Protein AF-A0A7S1DCR8-F1 (afdb_monomer_lite)

Foldseek 3Di:
DPDPDDDDDDDDDAPAPVSVQVVAPDDPCGAPAEEEEDLPWPEELPPPPDADDAGDHHDYDFQAQVTVQVRQCPDPPRPDHSVVVVVVGPGYYHLDPPDPDPTDGRVRCVVSNCVSCVVRVVVSVVVVVVVVVVVVPPDPPDPPDDDDDDDDDDD

pLDDT: mean 84.0, std 16.94, range [38.75, 97.94]

Organism: Cyclophora tenuis (NCBI:txid216820)

Secondary structure (DSSP, 8-state):
--S-----------SSHHHHHHT-S-TTTS-SEEEEE-TT-SEETTSTT--PPP-SSEEEE--BTTBSHHHHHT-TT-SS-GGGGGGG-SEEEESSTT-SSS---HHHHHHHHHHHHHHHHHHHHHHHHHHHHHHHT-------PPP--------

Radius of gyration: 24.6 Å; chains: 1; bounding box: 37×30×98 Å

InterPro domains:
  IPR003750 Putative RNA methyltransferase C9orf114-like [PF02598] (2-117)
  IPR003750 Putative RNA methyltransferase C9orf114-like [PTHR12150] (2-121)
  IPR003750 Putative RNA methyltransferase C9orf114-like [cd18086] (6-117)
  IPR029026 tRNA (guanine-N1-)-methyltransferase, N-terminal [G3DSA:3.40.1280.10] (4-120)
  IPR029028 Alpha/beta knot methyltransferases [SSF75217] (27-119)

Sequence (155 aa):
EDDGSYWGYTTRLAESLNAVFDGCPFSEEGYDLKIGTSERGDVSVDEGKFSLPDYKHALVVFGGVAGIEECIDADENMKISGAQSRKLFDLWVNVCPYQGSRTIRTEEAVLISLARLSPFLASNEEVVSKESAALSGTEGFSDDSPSDESSEEDD

Structure (mmCIF, N/CA/C/O backbone):
data_AF-A0A7S1DCR8-F1
#
_entry.id   AF-A0A7S1DCR8-F1
#
loop_
_atom_site.group_PDB
_atom_site.id
_atom_site.type_symbol
_atom_site.label_atom_id
_atom_site.label_alt_id
_atom_site.label_comp_id
_atom_site.label_asym_id
_atom_site.label_entity_id
_atom_site.label_seq_id
_atom_site.pdbx_PDB_ins_code
_atom_site.Cartn_x
_atom_site.Cartn_y
_atom_site.Cartn_z
_atom_site.occupancy
_atom_site.B_iso_or_equiv
_atom_site.auth_seq_id
_atom_site.auth_comp_id
_atom_site.auth_asym_id
_atom_site.auth_atom_id
_atom_site.pdbx_PDB_model_num
ATOM 1 N N . GLU A 1 1 ? -13.013 -10.526 21.127 1.00 50.16 1 GLU A N 1
ATOM 2 C CA . GLU A 1 1 ? -12.194 -11.687 20.716 1.00 50.16 1 GLU A CA 1
ATOM 3 C C . GLU A 1 1 ? -10.786 -11.305 21.129 1.00 50.16 1 GLU A C 1
ATOM 5 O O . GLU A 1 1 ? -10.285 -10.316 20.611 1.00 50.16 1 GLU A O 1
ATOM 10 N N . ASP A 1 2 ? -10.244 -11.949 22.168 1.00 65.88 2 ASP A N 1
ATOM 11 C CA . ASP A 1 2 ? -9.320 -11.269 23.101 1.00 65.88 2 ASP A CA 1
ATOM 12 C C . ASP A 1 2 ? -7.948 -11.961 23.257 1.00 65.88 2 ASP A C 1
ATOM 14 O O . ASP A 1 2 ? -7.190 -11.612 24.157 1.00 65.88 2 ASP A O 1
ATOM 18 N N . ASP A 1 3 ? -7.604 -12.949 22.421 1.00 83.94 3 ASP A N 1
ATOM 19 C CA . ASP A 1 3 ? -6.361 -13.732 22.562 1.00 83.94 3 ASP A CA 1
ATOM 20 C C . ASP A 1 3 ? -5.271 -13.412 21.519 1.00 83.94 3 ASP A C 1
ATOM 22 O O . ASP A 1 3 ? -4.198 -14.014 21.552 1.00 83.94 3 ASP A O 1
ATOM 26 N N . GLY A 1 4 ? -5.517 -12.467 20.604 1.00 84.56 4 GLY A N 1
ATOM 27 C CA . GLY A 1 4 ? -4.566 -12.084 19.551 1.00 84.56 4 GLY A CA 1
ATOM 28 C C . GLY A 1 4 ? -4.385 -13.134 18.446 1.00 84.56 4 GLY A C 1
ATOM 29 O O . GLY A 1 4 ? -3.455 -13.032 17.645 1.00 84.56 4 GLY A O 1
ATOM 30 N N . SER A 1 5 ? -5.249 -14.152 18.381 1.00 91.69 5 SER A N 1
ATOM 31 C CA . SER A 1 5 ? -5.172 -15.194 17.357 1.00 91.69 5 SER A CA 1
ATOM 32 C C . SER A 1 5 ? -5.581 -14.678 15.972 1.00 91.69 5 SER A C 1
ATOM 34 O O . SER A 1 5 ? -6.609 -14.025 15.797 1.00 91.69 5 SER A O 1
ATOM 36 N N . TYR A 1 6 ? -4.806 -15.034 14.942 1.00 91.00 6 TYR A N 1
ATOM 37 C CA . TYR A 1 6 ? -5.160 -14.734 13.554 1.00 91.00 6 TYR A CA 1
ATOM 38 C C . TYR A 1 6 ? -6.360 -15.573 13.088 1.00 91.00 6 TYR A C 1
ATOM 40 O O . TYR A 1 6 ? -6.292 -16.803 13.082 1.00 91.00 6 TYR A O 1
ATOM 48 N N . TRP A 1 7 ? -7.429 -14.912 12.628 1.00 93.62 7 TRP A N 1
ATOM 49 C CA . TRP A 1 7 ? -8.681 -15.566 12.215 1.00 93.62 7 TRP A CA 1
ATOM 50 C C . TRP A 1 7 ? -8.967 -15.510 10.707 1.00 93.62 7 TRP A C 1
ATOM 52 O O . TRP A 1 7 ? -10.099 -15.672 10.252 1.00 93.62 7 TRP A O 1
ATOM 62 N N . GLY A 1 8 ? -7.928 -15.292 9.902 1.00 95.31 8 GLY A N 1
ATOM 63 C CA . GLY A 1 8 ? -8.061 -15.181 8.453 1.00 95.31 8 GLY A CA 1
ATOM 64 C C . GLY A 1 8 ? -8.270 -13.744 7.979 1.00 95.31 8 GLY A C 1
ATOM 65 O O . GLY A 1 8 ? -7.840 -12.781 8.611 1.00 95.31 8 GLY A O 1
ATOM 66 N N . TYR A 1 9 ? -8.884 -13.605 6.809 1.00 95.44 9 TYR A N 1
ATOM 67 C CA . TYR A 1 9 ? -9.135 -12.322 6.160 1.00 95.44 9 TYR A CA 1
ATOM 68 C C . TYR A 1 9 ? -10.495 -12.331 5.468 1.00 95.44 9 TYR A C 1
ATOM 70 O O . TYR A 1 9 ? -11.002 -13.376 5.054 1.00 95.44 9 TYR A O 1
ATOM 78 N N . THR A 1 10 ? -11.073 -11.147 5.300 1.00 96.12 10 THR A N 1
ATOM 79 C CA . THR A 1 10 ? -12.243 -10.938 4.450 1.00 96.12 10 THR A CA 1
ATOM 80 C C . THR A 1 10 ? -11.802 -10.496 3.059 1.00 96.12 10 THR A C 1
ATOM 82 O O . THR A 1 10 ? -10.737 -9.906 2.876 1.00 96.12 10 THR A O 1
ATOM 85 N N . THR A 1 11 ? -12.617 -10.804 2.053 1.00 96.25 11 THR A N 1
ATOM 86 C CA . THR A 1 11 ? -12.394 -10.339 0.680 1.00 96.25 11 THR A CA 1
ATOM 87 C C . THR A 1 11 ? -13.474 -9.336 0.313 1.00 96.25 11 THR A C 1
ATOM 89 O O . THR A 1 11 ? -14.644 -9.509 0.655 1.00 96.25 11 THR A O 1
ATOM 92 N N . ARG A 1 12 ? -13.076 -8.266 -0.374 1.00 95.31 12 ARG A N 1
ATOM 93 C CA . ARG A 1 12 ? -13.980 -7.225 -0.854 1.00 95.31 12 ARG A CA 1
ATOM 94 C C . ARG A 1 12 ? -13.587 -6.842 -2.269 1.00 95.31 12 ARG A C 1
ATOM 96 O O . ARG A 1 12 ? -12.417 -6.588 -2.538 1.00 95.31 12 ARG A O 1
ATOM 103 N N . LEU A 1 13 ? -14.575 -6.790 -3.153 1.00 95.81 13 LEU A N 1
ATOM 104 C CA . LEU A 1 13 ? -14.407 -6.246 -4.492 1.00 95.81 13 LEU A CA 1
ATOM 105 C C . LEU A 1 13 ? -14.600 -4.725 -4.445 1.00 95.81 13 LEU A C 1
ATOM 107 O O . LEU A 1 13 ? -15.535 -4.240 -3.807 1.00 95.81 13 LEU A O 1
ATOM 111 N N . ALA A 1 14 ? -13.722 -3.988 -5.118 1.00 93.12 14 ALA A N 1
ATOM 112 C CA . ALA A 1 14 ? -13.832 -2.549 -5.321 1.00 93.12 14 ALA A CA 1
ATOM 113 C C . ALA A 1 14 ? -13.732 -2.264 -6.824 1.00 93.12 14 ALA A C 1
ATOM 115 O O . ALA A 1 14 ? -12.856 -2.806 -7.493 1.00 93.12 14 ALA A O 1
ATOM 116 N N . GLU A 1 15 ? -14.641 -1.445 -7.351 1.00 90.06 15 GLU A N 1
ATOM 117 C CA . GLU A 1 15 ? -14.715 -1.144 -8.790 1.00 90.06 15 GLU A CA 1
ATOM 118 C C . GLU A 1 15 ? -13.673 -0.110 -9.239 1.00 90.06 15 GLU A C 1
ATOM 120 O O . GLU A 1 15 ? -13.388 0.012 -10.426 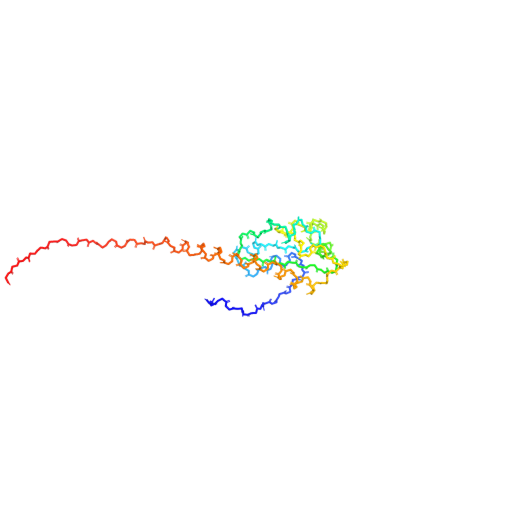1.00 90.06 15 GLU A O 1
ATOM 125 N N . SER A 1 16 ? -13.085 0.619 -8.290 1.00 89.38 16 SER A N 1
ATOM 126 C CA . SER A 1 16 ? -12.034 1.606 -8.523 1.00 89.38 16 SER A CA 1
ATOM 127 C C . SER A 1 16 ? -11.146 1.769 -7.292 1.00 89.38 16 SER A C 1
ATOM 129 O O . SER A 1 16 ? -11.476 1.284 -6.204 1.00 89.38 16 SER A O 1
ATOM 131 N N . LEU A 1 17 ? -10.027 2.488 -7.439 1.00 90.00 17 LEU A N 1
ATOM 132 C CA . LEU A 1 17 ? -9.143 2.781 -6.310 1.00 90.00 17 LEU A CA 1
ATOM 133 C C . LEU A 1 17 ? -9.838 3.663 -5.258 1.00 90.00 17 LEU A C 1
ATOM 135 O O . LEU A 1 17 ? -9.688 3.410 -4.067 1.00 90.00 17 LEU A O 1
ATOM 139 N N . ASN A 1 18 ? -10.671 4.625 -5.666 1.00 89.31 18 ASN A N 1
ATOM 140 C CA . ASN A 1 18 ? -11.473 5.411 -4.717 1.00 89.31 18 ASN A CA 1
ATOM 141 C C . ASN A 1 18 ? -12.430 4.531 -3.908 1.00 89.31 18 ASN A C 1
ATOM 143 O O . ASN A 1 18 ? -12.526 4.682 -2.694 1.00 89.31 18 ASN A O 1
ATOM 147 N N . ALA A 1 19 ? -13.069 3.547 -4.549 1.00 91.62 19 ALA A N 1
ATOM 148 C CA . ALA A 1 19 ? -13.939 2.602 -3.854 1.00 91.62 19 ALA A CA 1
ATOM 149 C C . ALA A 1 19 ? -13.176 1.721 -2.844 1.00 91.62 19 ALA A C 1
ATOM 151 O O . ALA A 1 19 ? -13.784 1.167 -1.921 1.00 91.62 19 ALA A O 1
ATOM 152 N N . VAL A 1 20 ? -11.848 1.583 -2.972 1.00 93.12 20 VAL A N 1
ATOM 153 C CA . VAL A 1 20 ? -11.021 0.964 -1.926 1.00 93.12 20 VAL A CA 1
ATOM 154 C C . VAL A 1 20 ? -11.035 1.828 -0.665 1.00 93.12 20 VAL A C 1
ATOM 156 O O . VAL A 1 20 ? -11.253 1.279 0.413 1.00 93.12 20 VAL A O 1
ATOM 159 N N . PHE A 1 21 ? -10.867 3.144 -0.797 1.00 91.38 21 PHE A N 1
ATOM 160 C CA . PHE A 1 21 ? -10.828 4.077 0.331 1.00 91.38 21 PHE A CA 1
ATOM 161 C C . PHE A 1 21 ? -12.214 4.325 0.939 1.00 91.38 21 PHE A C 1
ATOM 163 O O . PHE A 1 21 ? -12.385 4.156 2.144 1.00 91.38 21 PHE A O 1
ATOM 170 N N . ASP A 1 22 ? -13.208 4.648 0.110 1.00 89.88 22 ASP A N 1
ATOM 171 C CA . ASP A 1 22 ? -14.560 5.008 0.560 1.00 89.88 22 ASP A CA 1
ATOM 172 C C . ASP A 1 22 ? -15.332 3.800 1.115 1.00 89.88 22 ASP A C 1
ATOM 174 O O . ASP A 1 22 ? -16.166 3.930 2.006 1.00 89.88 22 ASP A O 1
ATOM 178 N N . GLY A 1 23 ? -15.040 2.599 0.605 1.00 90.62 23 GLY A N 1
ATOM 179 C CA . GLY A 1 23 ? -15.649 1.339 1.041 1.00 90.62 23 GLY A CA 1
ATOM 180 C C . GLY A 1 23 ? -14.964 0.694 2.249 1.00 90.62 23 GLY A C 1
ATOM 181 O O . GLY A 1 23 ? -14.986 -0.535 2.366 1.00 90.62 23 GLY A O 1
ATOM 182 N N . CYS A 1 24 ? -14.286 1.477 3.090 1.00 92.31 24 CYS A N 1
ATOM 183 C CA . CYS A 1 24 ? -13.599 0.969 4.273 1.00 92.31 24 CYS A CA 1
ATOM 184 C C . CYS A 1 24 ? -14.603 0.382 5.291 1.00 92.31 24 CYS A C 1
ATOM 186 O O . CYS A 1 24 ? -15.591 1.040 5.616 1.00 92.31 24 CYS A O 1
ATOM 188 N N . PRO A 1 25 ? -14.380 -0.839 5.819 1.00 91.75 25 PRO A N 1
ATOM 189 C CA . PRO A 1 25 ? -15.286 -1.457 6.790 1.00 91.75 25 PRO A CA 1
ATOM 190 C C . PRO A 1 25 ? -15.154 -0.885 8.213 1.00 91.75 25 PRO A C 1
ATOM 192 O O . PRO A 1 25 ? -15.925 -1.270 9.090 1.00 91.75 25 PRO A O 1
ATOM 195 N N . PHE A 1 26 ? -14.180 -0.006 8.462 1.00 89.94 26 PHE A N 1
ATOM 196 C CA . PHE A 1 26 ? -13.913 0.575 9.776 1.00 89.94 26 PHE A CA 1
ATOM 197 C C . PHE A 1 26 ? -14.628 1.927 9.910 1.00 89.94 26 PHE A C 1
ATOM 199 O O . PHE A 1 26 ? -14.333 2.873 9.185 1.00 89.94 26 PHE A O 1
ATOM 206 N N . SER A 1 27 ? -15.601 2.000 10.822 1.00 73.56 27 SER A N 1
ATOM 207 C CA . SER A 1 27 ? -16.638 3.043 10.861 1.00 73.56 27 SER A CA 1
ATOM 208 C C . SER A 1 27 ? -16.235 4.389 11.472 1.00 73.56 27 SER A C 1
ATOM 210 O O . SER A 1 27 ? -16.988 5.347 11.320 1.00 73.56 27 SER A O 1
ATOM 212 N N . GLU A 1 28 ? -15.103 4.479 12.173 1.00 72.19 28 GLU A N 1
ATOM 213 C CA . GLU A 1 28 ? -14.719 5.698 12.910 1.00 72.19 28 GLU A CA 1
ATOM 214 C C . GLU A 1 28 ? -13.677 6.539 12.159 1.00 72.19 28 GLU A C 1
ATOM 216 O O . GLU A 1 28 ? -13.887 7.733 11.962 1.00 72.19 28 GLU A O 1
ATOM 221 N N . GLU A 1 29 ? -12.590 5.925 11.683 1.00 78.25 29 GLU A N 1
ATOM 222 C CA . GLU A 1 29 ? -11.438 6.649 11.105 1.00 78.25 29 GLU A CA 1
ATOM 223 C C . GLU A 1 29 ? -11.030 6.135 9.711 1.00 78.25 29 GLU A C 1
ATOM 225 O O . GLU A 1 29 ? -10.138 6.685 9.063 1.00 78.25 29 GLU A O 1
ATOM 230 N N . GLY A 1 30 ? -11.718 5.108 9.200 1.00 91.88 30 GLY A N 1
ATOM 231 C CA . GLY A 1 30 ? -11.367 4.467 7.938 1.00 91.88 30 GLY A CA 1
ATOM 232 C C . GLY A 1 30 ? -9.975 3.828 7.989 1.00 91.88 30 GLY A C 1
ATOM 233 O O . GLY A 1 30 ? -9.589 3.253 9.001 1.00 91.88 30 GLY A O 1
ATOM 234 N N . TYR A 1 31 ? -9.239 3.898 6.875 1.00 95.12 31 TYR A N 1
ATOM 235 C CA . TYR A 1 31 ? -7.810 3.570 6.856 1.00 95.12 31 TYR A CA 1
ATOM 236 C C . TYR A 1 31 ? -6.996 4.829 7.181 1.00 95.12 31 TYR A C 1
ATOM 238 O O . TYR A 1 31 ? -6.774 5.683 6.309 1.00 95.12 31 TYR A O 1
ATOM 246 N N . ASP A 1 32 ? -6.574 4.941 8.433 1.00 94.69 32 ASP A N 1
ATOM 247 C CA . ASP A 1 32 ? -5.826 6.074 8.987 1.00 94.69 32 ASP A CA 1
ATOM 248 C C . ASP A 1 32 ? -4.334 6.053 8.611 1.00 94.69 32 ASP A C 1
ATOM 250 O O . ASP A 1 32 ? -3.691 7.099 8.615 1.00 94.69 32 ASP A O 1
ATOM 254 N N . LEU A 1 33 ? -3.818 4.906 8.154 1.00 96.31 33 LEU A N 1
ATOM 255 C CA . LEU A 1 33 ? -2.515 4.797 7.495 1.00 96.31 33 LEU A CA 1
ATOM 256 C C . LEU A 1 33 ? -2.632 4.123 6.124 1.00 96.31 33 LEU A C 1
ATOM 258 O O . LEU A 1 33 ? -2.862 2.921 6.017 1.00 96.31 33 LEU A O 1
ATOM 262 N N . LYS A 1 34 ? -2.406 4.875 5.046 1.00 97.25 34 LYS A N 1
ATOM 263 C CA . LYS A 1 34 ? -2.384 4.372 3.665 1.00 97.25 34 LYS A CA 1
ATOM 264 C C . LYS A 1 34 ? -0.949 4.308 3.149 1.00 97.25 34 LYS A C 1
ATOM 266 O O . LYS A 1 34 ? -0.285 5.329 2.978 1.00 97.25 34 LYS A O 1
ATOM 271 N N . ILE A 1 35 ? -0.488 3.101 2.843 1.00 97.94 35 ILE A N 1
ATOM 272 C CA . ILE A 1 35 ? 0.850 2.809 2.327 1.00 97.94 35 ILE A CA 1
ATOM 273 C C . ILE A 1 35 ? 0.719 2.364 0.873 1.00 97.94 35 ILE A C 1
ATOM 275 O O . ILE A 1 35 ? 0.168 1.304 0.585 1.00 97.94 35 ILE A O 1
ATOM 279 N N . GLY A 1 36 ? 1.250 3.151 -0.054 1.00 97.62 36 GLY A N 1
ATOM 280 C CA . GLY A 1 36 ? 1.388 2.750 -1.449 1.00 97.62 36 GLY A CA 1
ATOM 281 C C . GLY A 1 36 ? 2.779 2.183 -1.720 1.00 97.62 36 GLY A C 1
ATOM 282 O O . GLY A 1 36 ? 3.781 2.725 -1.248 1.00 97.62 36 GLY A O 1
ATOM 283 N N . THR A 1 37 ? 2.848 1.085 -2.470 1.00 97.06 37 THR A N 1
ATOM 284 C CA . THR A 1 37 ? 4.117 0.432 -2.825 1.00 97.06 37 THR A CA 1
ATOM 285 C C . THR A 1 37 ? 4.535 0.789 -4.250 1.00 97.06 37 THR A C 1
ATOM 287 O O . THR A 1 37 ? 3.740 0.695 -5.185 1.00 97.06 37 THR A O 1
ATOM 290 N N . SER A 1 38 ? 5.787 1.219 -4.427 1.00 95.12 38 SER A N 1
ATOM 291 C CA . SER A 1 38 ? 6.330 1.578 -5.740 1.00 95.12 38 SER A CA 1
ATOM 292 C C . SER A 1 38 ? 7.854 1.506 -5.763 1.00 95.12 38 SER A C 1
ATOM 294 O O . SER A 1 38 ? 8.520 1.890 -4.803 1.00 95.12 38 SER A O 1
ATOM 296 N N . GLU A 1 39 ? 8.429 1.094 -6.897 1.00 92.94 39 GLU A N 1
ATOM 297 C CA . GLU A 1 39 ? 9.877 1.207 -7.141 1.00 92.94 39 GLU A CA 1
ATOM 298 C C . GLU A 1 39 ? 10.353 2.675 -7.079 1.00 92.94 39 GLU A C 1
ATOM 300 O O . GLU A 1 39 ? 11.511 2.948 -6.764 1.00 92.94 39 GLU A O 1
ATOM 305 N N . ARG A 1 40 ? 9.433 3.620 -7.343 1.00 91.62 40 ARG A N 1
ATOM 306 C CA . ARG A 1 40 ? 9.616 5.078 -7.272 1.00 91.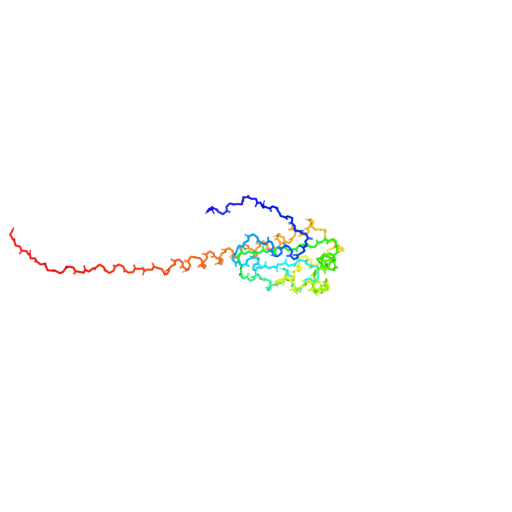62 40 ARG A CA 1
ATOM 307 C C . ARG A 1 40 ? 9.187 5.653 -5.916 1.00 91.62 40 ARG A C 1
ATOM 309 O O . ARG A 1 40 ? 8.810 6.819 -5.847 1.00 91.62 40 ARG A O 1
ATOM 316 N N . GLY A 1 41 ? 9.160 4.827 -4.870 1.00 92.62 41 GLY A N 1
ATOM 317 C CA . GLY A 1 41 ? 8.891 5.256 -3.499 1.00 92.62 41 GLY A CA 1
ATOM 318 C C . GLY A 1 41 ? 9.809 6.400 -3.066 1.00 92.62 41 GLY A C 1
ATOM 319 O O . GLY A 1 41 ? 10.995 6.391 -3.391 1.00 92.62 41 GLY A O 1
ATOM 320 N N . ASP A 1 42 ? 9.268 7.360 -2.316 1.00 92.50 42 ASP A N 1
ATOM 321 C CA . ASP A 1 42 ? 10.048 8.487 -1.781 1.00 92.50 42 ASP A CA 1
ATOM 322 C C . ASP A 1 42 ? 10.937 8.052 -0.611 1.00 92.50 42 ASP A C 1
ATOM 324 O O . ASP A 1 42 ? 11.929 8.708 -0.301 1.00 92.50 42 ASP A O 1
ATOM 328 N N . VAL A 1 43 ? 10.542 6.964 0.056 1.00 93.50 43 VAL A N 1
ATOM 329 C CA . VAL A 1 43 ? 11.240 6.375 1.198 1.00 93.50 43 VAL A CA 1
ATOM 330 C C . VAL A 1 43 ? 11.464 4.889 0.960 1.00 93.50 43 VAL A C 1
ATOM 332 O O . VAL A 1 43 ? 10.616 4.198 0.388 1.00 93.50 43 VAL A O 1
ATOM 335 N N . SER A 1 44 ? 12.599 4.384 1.426 1.00 92.88 44 SER A N 1
ATOM 336 C CA . SER A 1 44 ? 12.926 2.961 1.400 1.00 92.88 44 SER A CA 1
ATOM 337 C C . SER A 1 44 ? 12.897 2.344 2.798 1.00 92.88 44 SER A C 1
ATOM 339 O O . SER A 1 44 ? 13.340 2.955 3.768 1.00 92.88 44 SER A O 1
ATOM 341 N N . VAL A 1 45 ? 12.444 1.091 2.891 1.00 89.69 45 VAL A N 1
ATOM 342 C CA . VAL A 1 45 ? 12.478 0.291 4.134 1.00 89.69 45 VAL A CA 1
ATOM 343 C C . VAL A 1 45 ? 13.901 0.007 4.644 1.00 89.69 45 VAL A C 1
ATOM 345 O O . VAL A 1 45 ? 14.074 -0.383 5.796 1.00 89.69 45 VAL A O 1
ATOM 348 N N . ASP A 1 46 ? 14.924 0.177 3.801 1.00 88.00 46 ASP A N 1
ATOM 349 C CA . ASP A 1 46 ? 16.337 -0.009 4.170 1.00 88.00 46 ASP A CA 1
ATOM 350 C C . ASP A 1 46 ? 16.956 1.255 4.783 1.00 88.00 46 ASP A C 1
ATOM 352 O O . ASP A 1 46 ? 18.061 1.213 5.330 1.00 88.00 46 ASP A O 1
ATOM 356 N N . GLU A 1 47 ? 16.280 2.400 4.686 1.00 87.56 47 GLU A N 1
ATOM 357 C CA . GLU A 1 47 ? 16.776 3.638 5.271 1.00 87.56 47 GLU A CA 1
ATOM 358 C C . GLU A 1 47 ? 16.688 3.564 6.795 1.00 87.56 47 GLU A C 1
ATOM 360 O O . GLU A 1 47 ? 15.635 3.287 7.362 1.00 87.56 47 GLU A O 1
ATOM 365 N N . GLY A 1 48 ? 17.780 3.892 7.494 1.00 79.62 48 GLY A N 1
ATOM 366 C CA . GLY A 1 48 ? 17.845 3.818 8.962 1.00 79.62 48 GLY A CA 1
ATOM 367 C C . GLY A 1 48 ? 16.896 4.759 9.721 1.00 79.62 48 GLY A C 1
ATOM 368 O O . GLY A 1 48 ? 16.951 4.810 10.945 1.00 79.62 48 GLY A O 1
ATOM 369 N N . LYS A 1 49 ? 16.065 5.531 9.014 1.00 82.88 49 LYS A N 1
ATOM 370 C CA . LYS A 1 49 ? 15.031 6.417 9.567 1.00 82.88 49 LYS A CA 1
ATOM 371 C C . LYS A 1 49 ? 13.611 5.974 9.208 1.00 82.88 49 LYS A C 1
ATOM 373 O O . LYS A 1 49 ? 12.677 6.708 9.511 1.00 82.88 49 LYS A O 1
ATOM 378 N N . PHE A 1 50 ? 13.441 4.837 8.533 1.00 91.75 50 PHE A N 1
ATOM 379 C CA . PHE A 1 50 ? 12.114 4.350 8.188 1.00 91.75 50 PHE A CA 1
ATOM 380 C C . PHE A 1 50 ? 11.348 3.980 9.463 1.00 91.75 50 PHE A C 1
ATOM 382 O O . PHE A 1 50 ? 11.808 3.175 10.273 1.00 91.75 50 PHE A O 1
ATOM 389 N N . SER A 1 51 ? 10.178 4.583 9.634 1.00 92.19 51 SER A N 1
ATOM 390 C CA . SER A 1 51 ? 9.232 4.296 10.706 1.00 92.19 51 SER A CA 1
ATOM 391 C C . SER A 1 51 ? 7.821 4.523 10.184 1.00 92.19 51 SER A C 1
ATOM 393 O O . SER A 1 51 ? 7.607 5.347 9.291 1.00 92.19 51 SER A O 1
ATOM 395 N N . LEU A 1 52 ? 6.856 3.804 10.748 1.00 93.69 52 LEU A N 1
ATOM 396 C CA . LEU A 1 52 ? 5.444 4.074 10.503 1.00 93.69 52 LEU A CA 1
ATOM 397 C C . LEU A 1 52 ? 4.950 5.080 11.555 1.00 93.69 52 LEU A C 1
ATOM 399 O O . LEU A 1 52 ? 5.433 5.028 12.687 1.00 93.69 52 LEU A O 1
ATOM 403 N N . PRO A 1 53 ? 4.057 6.020 11.197 1.00 93.00 53 PRO A N 1
ATOM 404 C CA . PRO A 1 53 ? 3.323 6.792 12.198 1.00 93.00 53 PRO A CA 1
ATOM 405 C C . PRO A 1 53 ? 2.396 5.860 12.989 1.00 93.00 53 PRO A C 1
ATOM 407 O O . PRO A 1 53 ? 2.116 4.758 12.522 1.00 93.00 53 PRO A O 1
ATOM 410 N N . ASP A 1 54 ? 1.901 6.309 14.140 1.00 92.88 54 ASP A N 1
ATOM 411 C CA . ASP A 1 54 ? 0.901 5.558 14.904 1.00 92.88 54 ASP A CA 1
ATOM 412 C C . ASP A 1 54 ? -0.400 5.425 14.096 1.00 92.88 54 ASP A C 1
ATOM 414 O O . ASP A 1 54 ? -0.812 6.366 13.410 1.00 92.88 54 ASP A O 1
ATOM 418 N N . TYR A 1 55 ? -1.023 4.245 14.143 1.00 94.00 55 TYR A N 1
ATOM 419 C CA . TYR A 1 55 ? -2.253 3.953 13.401 1.00 94.00 55 TYR A CA 1
ATOM 420 C C . TYR A 1 55 ? -3.081 2.838 14.051 1.00 94.00 55 TYR A C 1
ATOM 422 O O . TYR A 1 55 ? -2.565 1.992 14.783 1.00 94.00 55 TYR A O 1
ATOM 430 N N . LYS A 1 56 ? -4.367 2.772 13.711 1.00 92.62 56 LYS A N 1
ATOM 431 C CA . LYS A 1 56 ? -5.301 1.706 14.098 1.00 92.62 56 LYS A CA 1
ATOM 432 C C . LYS A 1 56 ? -5.622 0.769 12.931 1.00 92.62 56 LYS A C 1
ATOM 434 O O . LYS A 1 56 ? -5.738 -0.442 13.118 1.00 92.62 56 LYS A O 1
ATOM 439 N N . HIS A 1 57 ? -5.725 1.299 11.713 1.00 94.38 57 HIS A N 1
ATOM 440 C CA . HIS A 1 57 ? -6.151 0.583 10.511 1.00 94.38 57 HIS A CA 1
ATOM 441 C C . HIS A 1 57 ? -5.261 0.910 9.296 1.00 94.38 57 HIS A C 1
ATOM 443 O O . HIS A 1 57 ? -5.572 1.765 8.464 1.00 94.38 57 HIS A O 1
ATOM 449 N N . ALA A 1 58 ? -4.173 0.154 9.128 1.00 96.06 58 ALA A N 1
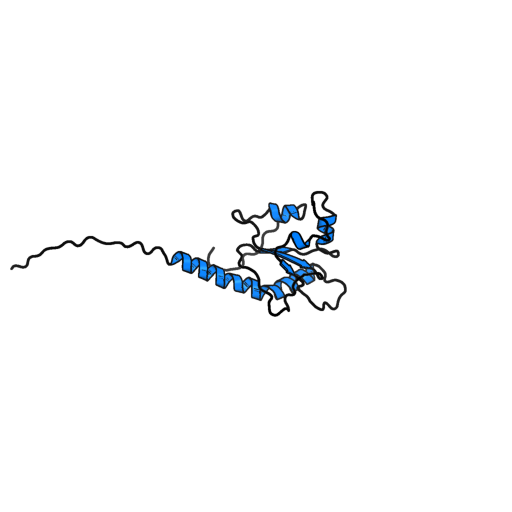ATOM 450 C CA . ALA A 1 58 ? -3.305 0.293 7.959 1.00 96.06 58 ALA A CA 1
ATOM 451 C C . ALA A 1 58 ? -3.882 -0.370 6.696 1.00 96.06 58 ALA A C 1
ATOM 453 O O . ALA A 1 58 ? -4.386 -1.495 6.725 1.00 96.06 58 ALA A O 1
ATOM 454 N N . LEU A 1 59 ? -3.714 0.301 5.556 1.00 97.31 59 LEU A N 1
ATOM 455 C CA . LEU A 1 59 ? -3.962 -0.211 4.212 1.00 97.31 59 LEU A CA 1
ATOM 456 C C . LEU A 1 59 ? -2.656 -0.220 3.416 1.00 97.31 59 LEU A C 1
ATOM 458 O O . LEU A 1 59 ? -2.075 0.834 3.173 1.00 97.31 59 LEU A O 1
ATOM 462 N N . VAL A 1 60 ? -2.234 -1.394 2.943 1.00 97.69 60 VAL A N 1
ATOM 463 C CA . VAL A 1 60 ? -1.105 -1.527 2.009 1.00 97.69 60 VAL A CA 1
ATOM 464 C C . VAL A 1 60 ? -1.642 -1.783 0.605 1.00 97.69 60 VAL A C 1
ATOM 466 O O . VAL A 1 60 ? -2.347 -2.766 0.377 1.00 97.69 60 VAL A O 1
ATOM 469 N N . VAL A 1 61 ? -1.309 -0.905 -0.339 1.00 97.69 61 VAL A N 1
ATOM 470 C CA . VAL A 1 61 ? -1.784 -0.966 -1.725 1.00 97.69 61 VAL A CA 1
ATOM 471 C C . VAL A 1 61 ? -0.661 -1.395 -2.659 1.00 97.69 61 VAL A C 1
ATOM 473 O O . VAL A 1 61 ? 0.464 -0.887 -2.608 1.00 97.69 61 VAL A O 1
ATOM 476 N N . PHE A 1 62 ? -1.003 -2.330 -3.540 1.00 96.94 62 PHE A N 1
ATOM 477 C CA . PHE A 1 62 ? -0.121 -2.899 -4.548 1.00 96.94 62 PHE A CA 1
ATOM 478 C C . PHE A 1 62 ? -0.673 -2.617 -5.938 1.00 96.94 62 PHE A C 1
ATOM 480 O O . PHE A 1 62 ? -1.867 -2.780 -6.187 1.00 96.94 62 PHE A O 1
ATOM 487 N N . GLY A 1 63 ? 0.214 -2.206 -6.838 1.00 94.69 63 GLY A N 1
ATOM 488 C CA . GLY A 1 63 ? -0.105 -2.039 -8.249 1.00 94.69 63 GLY A CA 1
ATOM 489 C C . GLY A 1 63 ? -0.009 -3.344 -9.035 1.00 94.69 63 GLY A C 1
ATOM 490 O O . GLY A 1 63 ? 0.506 -4.361 -8.558 1.00 94.69 63 GLY A O 1
ATOM 491 N N . GLY A 1 64 ? -0.479 -3.284 -10.280 1.00 91.50 64 GLY A N 1
ATOM 492 C CA . GLY A 1 64 ? -0.211 -4.312 -11.281 1.00 91.50 64 GLY A CA 1
ATOM 493 C C . GLY A 1 64 ? 1.177 -4.150 -11.908 1.00 91.50 64 GLY A C 1
ATOM 494 O O . GLY A 1 64 ? 2.048 -3.454 -11.392 1.00 91.50 64 GLY A O 1
ATOM 495 N N . VAL A 1 65 ? 1.368 -4.744 -13.088 1.00 88.31 65 VAL A N 1
ATOM 496 C CA . VAL A 1 65 ? 2.638 -4.681 -13.842 1.00 88.31 65 VAL A CA 1
ATOM 497 C C . VAL A 1 65 ? 3.070 -3.242 -14.154 1.00 88.31 65 VAL A C 1
ATOM 499 O O . VAL A 1 65 ? 4.263 -2.952 -14.166 1.00 88.31 65 VAL A O 1
ATOM 502 N N . ALA A 1 66 ? 2.111 -2.345 -14.395 1.00 90.44 66 ALA A N 1
ATOM 503 C CA . ALA A 1 66 ? 2.352 -0.933 -14.697 1.00 90.44 66 ALA A CA 1
ATOM 504 C C . ALA A 1 66 ? 2.362 -0.026 -13.447 1.00 90.44 66 ALA A C 1
ATOM 506 O O . ALA A 1 66 ? 2.457 1.193 -13.569 1.00 90.44 66 ALA A O 1
ATOM 507 N N . GLY A 1 67 ? 2.300 -0.607 -12.245 1.00 93.38 67 GLY A N 1
ATOM 508 C CA . GLY A 1 67 ? 2.205 0.137 -10.992 1.00 93.38 67 GLY A CA 1
ATOM 509 C C . GLY A 1 67 ? 0.772 0.523 -10.627 1.00 93.38 67 GLY A C 1
ATOM 510 O O . GLY A 1 67 ? -0.197 0.036 -11.209 1.00 93.38 67 GLY A O 1
ATOM 511 N N . ILE A 1 68 ? 0.650 1.360 -9.598 1.00 94.94 68 ILE A N 1
ATOM 512 C CA . ILE A 1 68 ? -0.634 1.901 -9.114 1.00 94.94 68 ILE A CA 1
ATOM 513 C C . ILE A 1 68 ? -1.080 3.061 -10.017 1.00 94.94 68 ILE A C 1
ATOM 515 O O . ILE A 1 68 ? -2.270 3.319 -10.166 1.00 94.94 68 ILE A O 1
ATOM 519 N N . GLU A 1 69 ? -0.116 3.730 -10.648 1.00 93.62 69 GLU A N 1
ATOM 520 C CA . GLU A 1 69 ? -0.308 4.879 -11.523 1.00 93.62 69 GLU A CA 1
ATOM 521 C C . GLU A 1 69 ? -1.262 4.573 -12.680 1.00 93.62 69 GLU A C 1
ATOM 523 O O . GLU A 1 69 ? -2.175 5.352 -12.938 1.00 93.62 69 GLU A O 1
ATOM 528 N N . GLU A 1 70 ? -1.116 3.401 -13.298 1.00 91.88 70 GLU A N 1
ATOM 529 C CA . GLU A 1 70 ? -1.990 2.948 -14.384 1.00 91.88 70 GLU A CA 1
ATOM 530 C C . GLU A 1 70 ? -3.447 2.793 -13.926 1.00 91.88 70 GLU A C 1
ATOM 532 O O . GLU A 1 70 ? -4.372 3.140 -14.654 1.00 91.88 70 GLU A O 1
ATOM 537 N N . CYS A 1 71 ? -3.673 2.307 -12.700 1.00 89.25 71 CYS A N 1
ATOM 538 C CA . CYS A 1 71 ? -5.024 2.168 -12.154 1.00 89.25 71 CYS A CA 1
ATOM 539 C C . CYS A 1 71 ? -5.704 3.527 -11.954 1.00 89.25 71 CYS A C 1
ATOM 541 O O . CYS A 1 71 ? -6.926 3.612 -12.033 1.00 89.25 71 CYS A O 1
ATOM 543 N N . ILE A 1 72 ? -4.922 4.572 -11.685 1.00 91.81 72 ILE A N 1
ATOM 544 C CA . ILE A 1 72 ? -5.422 5.935 -11.497 1.00 91.81 72 ILE A CA 1
ATOM 545 C C . ILE A 1 72 ? -5.671 6.606 -12.842 1.00 91.81 72 ILE A C 1
ATOM 547 O O . ILE A 1 72 ? -6.716 7.220 -13.016 1.00 91.81 72 ILE A O 1
ATOM 551 N N . ASP A 1 73 ? -4.757 6.451 -13.802 1.00 91.56 73 ASP A N 1
ATOM 552 C CA . ASP A 1 73 ? -4.937 6.995 -15.153 1.00 91.56 73 ASP A CA 1
ATOM 553 C C . ASP A 1 73 ? -6.114 6.338 -15.899 1.00 91.56 73 ASP A C 1
ATOM 555 O O . ASP A 1 73 ? -6.739 6.979 -16.744 1.00 91.56 73 ASP A O 1
ATOM 559 N N . ALA A 1 74 ? -6.447 5.084 -15.577 1.00 88.75 74 ALA A N 1
ATOM 560 C CA . ALA A 1 74 ? -7.589 4.375 -16.153 1.00 88.75 74 ALA A CA 1
ATOM 561 C C . ALA A 1 74 ? -8.950 4.741 -15.524 1.00 88.75 74 ALA A C 1
ATOM 563 O O . ALA A 1 74 ? -9.986 4.464 -16.130 1.00 88.75 74 ALA A O 1
ATOM 564 N N . ASP A 1 75 ? -8.981 5.330 -14.323 1.00 86.56 75 ASP A N 1
ATOM 565 C CA . ASP A 1 75 ? -10.227 5.702 -13.644 1.00 86.56 75 ASP A CA 1
ATOM 566 C C . ASP A 1 75 ? -10.641 7.132 -14.013 1.00 86.56 75 ASP A C 1
ATOM 568 O O . ASP A 1 75 ? -10.130 8.115 -13.477 1.00 86.56 75 ASP A O 1
ATOM 572 N N . GLU A 1 76 ? -11.635 7.249 -14.896 1.00 85.88 76 GLU A N 1
ATOM 573 C CA . GLU A 1 76 ? -12.181 8.532 -15.363 1.00 85.88 76 GLU A CA 1
ATOM 574 C C . GLU A 1 76 ? -12.757 9.410 -14.233 1.00 85.88 76 GLU A C 1
ATOM 576 O O . GLU A 1 76 ? -12.923 10.620 -14.408 1.00 85.88 76 GLU A O 1
ATOM 581 N N . ASN A 1 77 ? -13.054 8.833 -13.062 1.00 85.44 77 ASN A N 1
ATOM 582 C CA . ASN A 1 77 ? -13.560 9.575 -11.907 1.00 85.44 77 ASN A CA 1
ATOM 583 C C . ASN A 1 77 ? -12.437 10.180 -11.048 1.00 85.44 77 ASN A C 1
ATOM 585 O O . ASN A 1 77 ? -12.708 11.028 -10.187 1.00 85.44 77 ASN A O 1
ATOM 589 N N . MET A 1 78 ? -11.179 9.769 -11.248 1.00 85.44 78 MET A N 1
ATOM 590 C CA . MET A 1 78 ? -10.037 10.340 -10.540 1.00 85.44 78 MET A CA 1
ATOM 591 C C . MET A 1 78 ? -9.688 11.718 -11.110 1.00 85.44 78 MET A C 1
ATOM 593 O O . MET A 1 78 ? -9.499 11.923 -12.304 1.00 85.44 78 MET A O 1
ATOM 597 N N . LYS A 1 79 ? -9.558 12.704 -10.217 1.00 87.81 79 LYS A N 1
ATOM 598 C CA . LYS A 1 79 ? -9.168 14.082 -10.577 1.00 87.81 79 LYS A CA 1
ATOM 599 C C . LYS A 1 79 ? -7.654 14.281 -10.671 1.00 87.81 79 LYS A C 1
ATOM 601 O O . LYS A 1 79 ? -7.198 15.393 -10.932 1.00 87.81 79 LYS A O 1
ATOM 606 N N . ILE A 1 80 ? -6.883 13.242 -10.375 1.00 90.88 80 ILE A N 1
ATOM 607 C CA . ILE A 1 80 ? -5.424 13.265 -10.373 1.00 90.88 80 ILE A CA 1
ATOM 608 C C . ILE A 1 80 ? -4.913 12.292 -11.429 1.00 90.88 80 ILE A C 1
ATOM 610 O O . ILE A 1 80 ? -5.570 11.297 -11.707 1.00 90.88 80 ILE A O 1
ATOM 614 N N . SER A 1 81 ? -3.739 12.570 -11.991 1.00 92.44 81 SER A N 1
ATOM 615 C CA . SER A 1 81 ? -3.065 11.618 -12.873 1.00 92.44 81 SER A CA 1
ATOM 616 C C . SER A 1 81 ? -2.269 10.588 -12.078 1.00 92.44 81 SER A C 1
ATOM 618 O O . SER A 1 81 ? -1.885 10.831 -10.929 1.00 92.44 81 SER A O 1
ATOM 620 N N . GLY A 1 82 ? -1.920 9.483 -12.727 1.00 89.88 82 GLY A N 1
ATOM 621 C CA . GLY A 1 82 ? -1.033 8.449 -12.212 1.00 89.88 82 GLY A CA 1
ATOM 622 C C . GLY A 1 82 ? 0.313 9.020 -11.762 1.00 89.88 82 GLY A C 1
ATOM 623 O O . GLY A 1 82 ? 0.820 8.670 -10.700 1.00 89.88 82 GLY A O 1
ATOM 624 N N . ALA A 1 83 ? 0.850 10.033 -12.444 1.00 89.81 83 ALA A N 1
ATOM 625 C CA . ALA A 1 83 ? 2.058 10.734 -11.988 1.00 89.81 83 ALA A CA 1
ATOM 626 C C . ALA A 1 83 ? 1.919 11.383 -10.590 1.00 89.81 83 ALA A C 1
ATOM 628 O O . ALA A 1 83 ? 2.917 11.691 -9.943 1.00 89.81 83 ALA A O 1
ATOM 629 N N . GLN A 1 84 ? 0.691 11.611 -10.119 1.00 92.38 84 GLN A N 1
ATOM 630 C CA . GLN A 1 84 ? 0.379 12.182 -8.810 1.00 92.38 84 GLN A CA 1
ATOM 631 C C . GLN A 1 84 ? -0.137 11.149 -7.798 1.00 92.38 84 GLN A C 1
ATOM 633 O O . GLN A 1 84 ? -0.541 11.549 -6.706 1.00 92.38 84 GLN A O 1
ATOM 638 N N . SER A 1 85 ? -0.076 9.848 -8.109 1.00 92.69 85 SER A N 1
ATOM 639 C CA . SER A 1 85 ? -0.556 8.750 -7.246 1.00 92.69 85 SER A CA 1
ATOM 640 C C . SER A 1 85 ? -0.044 8.834 -5.819 1.00 92.69 85 SER A C 1
ATOM 642 O O . SER A 1 85 ? -0.792 8.595 -4.876 1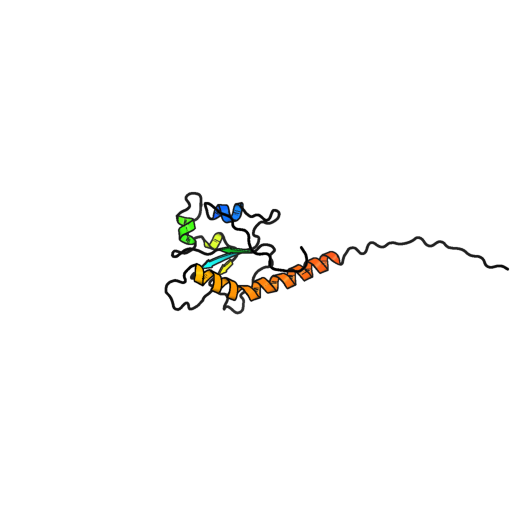.00 92.69 85 SER A O 1
ATOM 644 N N . ARG A 1 86 ? 1.209 9.273 -5.657 1.00 94.38 86 ARG A N 1
ATOM 645 C CA . ARG A 1 86 ? 1.847 9.574 -4.373 1.00 94.38 86 ARG A CA 1
ATOM 646 C C . ARG A 1 86 ? 0.945 10.356 -3.408 1.00 94.38 86 ARG A C 1
ATOM 648 O O . ARG A 1 86 ? 1.014 10.131 -2.205 1.00 94.38 86 ARG A O 1
ATOM 655 N N . LYS A 1 87 ? 0.119 11.280 -3.906 1.00 94.38 87 LYS A N 1
ATOM 656 C CA . LYS A 1 87 ? -0.740 12.148 -3.082 1.00 94.38 87 LYS A CA 1
ATOM 657 C C . LYS A 1 87 ? -1.908 11.416 -2.414 1.00 94.38 87 LYS A C 1
ATOM 659 O O . LYS A 1 87 ? -2.507 11.983 -1.511 1.00 94.38 87 LYS A O 1
ATOM 664 N N . LEU A 1 88 ? -2.245 10.206 -2.862 1.00 93.75 88 LEU A N 1
ATOM 665 C CA . LEU A 1 88 ? -3.318 9.396 -2.273 1.00 93.75 88 LEU A CA 1
ATOM 666 C C . LEU A 1 88 ? -2.876 8.638 -1.017 1.00 93.75 88 LEU A C 1
ATOM 668 O O . LEU A 1 88 ? -3.715 8.096 -0.302 1.00 93.75 88 LEU A O 1
ATOM 672 N N . PHE A 1 89 ? -1.568 8.574 -0.771 1.00 96.2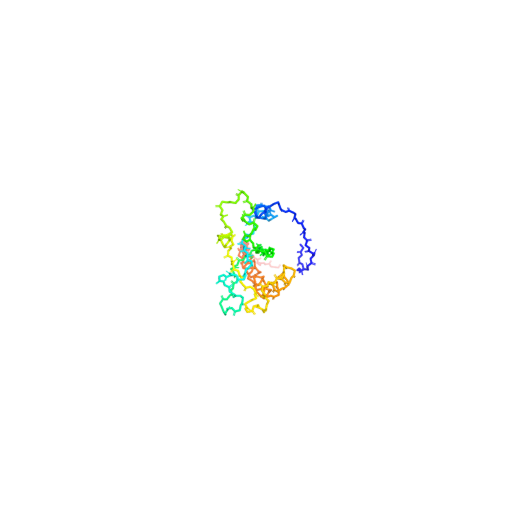5 89 PHE A N 1
ATOM 673 C CA . PHE A 1 89 ? -0.978 7.749 0.271 1.00 96.25 89 PHE A CA 1
ATOM 674 C C . PHE A 1 89 ? -0.237 8.605 1.289 1.00 96.25 89 PHE A C 1
ATOM 676 O O . PHE A 1 89 ? 0.426 9.587 0.942 1.00 96.25 89 PHE A O 1
ATOM 683 N N . ASP A 1 90 ? -0.306 8.182 2.544 1.00 96.12 90 ASP A N 1
ATOM 684 C CA . ASP A 1 90 ? 0.452 8.780 3.637 1.00 96.12 90 ASP A CA 1
ATOM 68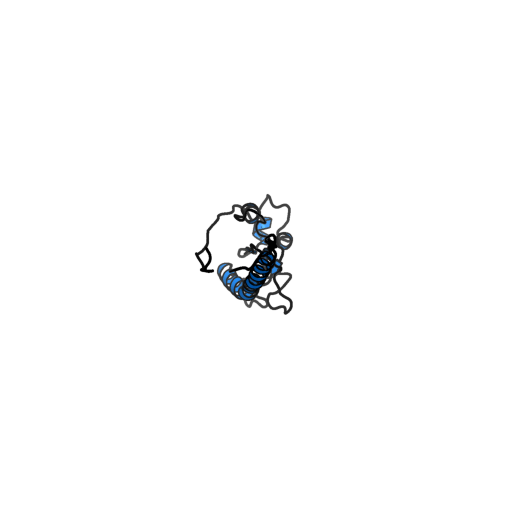5 C C . ASP A 1 90 ? 1.938 8.420 3.477 1.00 96.12 90 ASP A C 1
ATOM 687 O O . ASP A 1 90 ? 2.815 9.286 3.555 1.00 96.12 90 ASP A O 1
ATOM 691 N N . LEU A 1 91 ? 2.210 7.162 3.108 1.00 96.44 91 LEU A N 1
ATOM 692 C CA . LEU A 1 91 ? 3.543 6.657 2.783 1.00 96.44 91 LEU A CA 1
ATOM 693 C C . LEU A 1 91 ? 3.610 6.095 1.363 1.00 96.44 91 LEU A C 1
ATOM 695 O O . LEU A 1 91 ? 2.713 5.391 0.905 1.00 96.44 91 LEU A O 1
ATOM 699 N N . TRP A 1 92 ? 4.722 6.365 0.685 1.00 96.62 92 TRP A N 1
ATOM 700 C CA . TRP A 1 92 ? 5.007 5.865 -0.657 1.00 96.62 92 TRP A CA 1
ATOM 701 C C . TRP A 1 92 ? 6.366 5.193 -0.662 1.00 96.62 92 TRP A C 1
ATOM 703 O O . TRP A 1 92 ? 7.400 5.861 -0.621 1.00 96.62 92 TRP A O 1
ATOM 713 N N . VAL A 1 93 ? 6.344 3.866 -0.618 1.00 96.25 93 VAL A N 1
ATOM 714 C CA . VAL A 1 93 ? 7.464 3.077 -0.113 1.00 96.25 93 VAL A CA 1
ATOM 715 C C . VAL A 1 93 ? 8.054 2.208 -1.210 1.00 96.25 93 VAL A C 1
ATOM 717 O O . VAL A 1 93 ? 7.339 1.455 -1.877 1.00 96.25 93 VAL A O 1
ATOM 720 N N . ASN A 1 94 ? 9.379 2.257 -1.330 1.00 95.62 94 ASN A N 1
ATOM 721 C CA . ASN A 1 94 ? 10.146 1.233 -2.016 1.00 95.62 94 ASN A CA 1
ATOM 722 C C . ASN A 1 94 ? 10.513 0.126 -1.017 1.00 95.62 94 ASN A C 1
ATOM 724 O O . ASN A 1 94 ? 11.322 0.310 -0.108 1.00 95.62 94 ASN A O 1
ATOM 728 N N . VAL A 1 95 ? 9.886 -1.034 -1.187 1.00 94.94 95 VAL A N 1
ATOM 729 C CA . VAL A 1 95 ? 10.057 -2.203 -0.310 1.00 94.94 95 VAL A CA 1
ATOM 730 C C . VAL A 1 95 ? 11.232 -3.100 -0.704 1.00 94.94 95 VAL A C 1
ATOM 732 O O . VAL A 1 95 ? 11.617 -3.984 0.057 1.00 94.94 95 VAL A O 1
ATOM 735 N N . CYS A 1 96 ? 11.788 -2.903 -1.899 1.00 95.38 96 CYS A N 1
ATOM 736 C CA . CYS A 1 96 ? 12.877 -3.703 -2.445 1.00 95.38 96 CYS A CA 1
ATOM 737 C C . CYS A 1 96 ? 13.868 -2.784 -3.171 1.00 95.38 96 CYS A C 1
ATOM 739 O O . CYS A 1 96 ? 13.974 -2.813 -4.404 1.00 95.38 96 CYS A O 1
ATOM 741 N N . PRO A 1 97 ? 14.595 -1.932 -2.423 1.00 91.50 97 PRO A N 1
ATOM 742 C CA . PRO A 1 97 ? 15.686 -1.177 -3.014 1.00 91.50 97 PRO A CA 1
ATOM 743 C C . PRO A 1 97 ? 16.695 -2.160 -3.621 1.00 91.50 97 PRO A C 1
ATOM 745 O O . PRO A 1 97 ? 16.934 -3.243 -3.089 1.00 91.50 97 PRO A O 1
ATOM 748 N N . TYR A 1 98 ? 17.279 -1.788 -4.760 1.00 91.56 98 TYR A N 1
ATOM 749 C CA . TYR A 1 98 ? 18.225 -2.634 -5.501 1.00 91.56 98 TYR A CA 1
ATOM 750 C C . TYR A 1 98 ? 17.621 -3.919 -6.092 1.00 91.56 98 TYR A C 1
ATOM 752 O O . TYR A 1 98 ? 18.338 -4.909 -6.263 1.00 91.56 98 TYR A O 1
ATOM 760 N N . GLN A 1 99 ? 16.330 -3.910 -6.449 1.00 93.81 99 GLN A N 1
ATOM 761 C CA . GLN A 1 99 ? 15.722 -5.025 -7.177 1.00 93.81 99 GLN A CA 1
ATOM 762 C C . GLN A 1 99 ? 16.574 -5.434 -8.394 1.00 93.81 99 GLN A C 1
ATOM 764 O O . GLN A 1 99 ? 16.985 -4.611 -9.214 1.00 93.81 99 GLN A O 1
ATOM 769 N N . GLY A 1 100 ? 16.863 -6.732 -8.504 1.00 94.19 100 GLY A N 1
ATOM 770 C CA . GLY A 1 100 ? 17.680 -7.286 -9.591 1.00 94.19 100 GLY A CA 1
ATOM 771 C C . GLY A 1 100 ? 16.894 -7.561 -10.876 1.00 94.19 100 GLY A C 1
ATOM 772 O O . GLY A 1 100 ? 17.481 -7.924 -11.896 1.00 94.19 100 GLY A O 1
ATOM 773 N N . SER A 1 101 ? 15.569 -7.417 -10.832 1.00 93.81 101 SER A N 1
ATOM 774 C CA . SER A 1 101 ? 14.669 -7.575 -11.970 1.00 93.81 101 SER A CA 1
ATOM 775 C C . SER A 1 101 ? 14.138 -6.219 -12.432 1.00 93.81 101 SER A C 1
ATOM 777 O O . SER A 1 101 ? 14.069 -5.258 -11.670 1.00 93.81 101 SER A O 1
ATOM 779 N N . ARG A 1 102 ? 13.721 -6.134 -13.701 1.00 92.25 102 ARG A N 1
ATOM 780 C CA . ARG A 1 102 ? 13.002 -4.949 -14.200 1.00 92.25 102 ARG A CA 1
ATOM 781 C C . ARG A 1 102 ? 11.640 -4.787 -13.523 1.00 92.25 102 ARG A C 1
ATOM 783 O O . ARG A 1 102 ? 11.174 -3.673 -13.358 1.00 92.25 102 ARG A O 1
ATOM 790 N N . THR A 1 103 ? 11.003 -5.900 -13.177 1.00 93.50 103 THR A N 1
ATOM 791 C CA . THR A 1 103 ? 9.660 -5.928 -12.606 1.00 93.50 103 THR A CA 1
ATOM 792 C C . THR A 1 103 ? 9.626 -6.982 -11.514 1.00 93.50 103 THR A C 1
ATOM 794 O O . THR A 1 103 ? 10.083 -8.107 -11.733 1.00 93.50 103 THR A O 1
ATOM 797 N N . ILE A 1 104 ? 9.079 -6.609 -10.363 1.00 94.62 104 ILE A N 1
ATOM 798 C CA . ILE A 1 104 ? 8.640 -7.536 -9.322 1.00 94.62 104 ILE A CA 1
ATOM 799 C C . ILE A 1 104 ? 7.149 -7.752 -9.561 1.00 94.62 104 ILE A C 1
ATOM 801 O O . ILE A 1 104 ? 6.395 -6.783 -9.661 1.00 94.62 104 ILE A O 1
ATOM 805 N N . ARG A 1 105 ? 6.720 -9.002 -9.730 1.00 95.38 105 ARG A N 1
ATOM 806 C CA . ARG A 1 105 ? 5.298 -9.289 -9.949 1.00 95.38 105 ARG A CA 1
ATOM 807 C C . ARG A 1 105 ? 4.509 -9.026 -8.674 1.00 95.38 105 ARG A C 1
ATOM 809 O O . ARG A 1 105 ? 5.054 -9.141 -7.579 1.00 95.38 105 ARG A O 1
ATOM 816 N N . THR A 1 106 ? 3.224 -8.703 -8.794 1.00 96.06 106 THR A N 1
ATOM 817 C CA . THR A 1 106 ? 2.387 -8.344 -7.639 1.00 96.06 106 THR A CA 1
ATOM 818 C C . THR A 1 106 ? 2.396 -9.438 -6.564 1.00 96.06 106 THR A C 1
ATOM 820 O O . THR A 1 106 ? 2.525 -9.130 -5.384 1.00 96.06 106 THR A O 1
ATOM 823 N N . GLU A 1 107 ? 2.357 -10.717 -6.947 1.00 96.81 107 GLU A N 1
ATOM 824 C CA . GLU A 1 107 ? 2.418 -11.847 -6.014 1.00 96.81 107 GLU A CA 1
ATOM 825 C C . GLU A 1 107 ? 3.757 -11.962 -5.259 1.00 96.81 107 GLU A C 1
ATOM 827 O O . GLU A 1 107 ? 3.784 -12.384 -4.104 1.00 96.81 107 GLU A O 1
ATOM 832 N N . GLU A 1 108 ? 4.864 -11.543 -5.878 1.00 96.50 108 GLU A N 1
ATOM 833 C CA . GLU A 1 108 ? 6.189 -11.478 -5.248 1.00 96.50 108 GLU A CA 1
ATOM 834 C C . GLU A 1 108 ? 6.282 -10.241 -4.342 1.00 96.50 108 GLU A C 1
ATOM 836 O O . GLU A 1 108 ? 6.772 -10.318 -3.212 1.00 96.50 108 GLU A O 1
ATOM 841 N N . ALA A 1 109 ? 5.761 -9.108 -4.823 1.00 96.00 109 ALA A N 1
ATOM 842 C CA . ALA A 1 109 ? 5.756 -7.834 -4.120 1.00 96.00 109 ALA A CA 1
ATOM 843 C C . ALA A 1 109 ? 4.974 -7.918 -2.808 1.00 96.00 109 ALA A C 1
ATOM 845 O O . ALA A 1 109 ? 5.452 -7.411 -1.799 1.00 96.00 109 ALA A O 1
ATOM 846 N N . VAL A 1 110 ? 3.821 -8.598 -2.784 1.00 97.31 110 VAL A N 1
ATOM 847 C CA . VAL A 1 110 ? 3.033 -8.804 -1.556 1.00 97.31 110 VAL A CA 1
ATOM 848 C C . VAL A 1 110 ? 3.876 -9.467 -0.468 1.00 97.31 110 VAL A C 1
ATOM 850 O O . VAL A 1 110 ? 3.938 -8.965 0.655 1.00 97.31 110 VAL A O 1
ATOM 853 N N . LEU A 1 111 ? 4.575 -10.555 -0.799 1.00 97.69 111 LEU A N 1
ATOM 854 C CA . LEU A 1 111 ? 5.395 -11.280 0.171 1.00 97.69 111 LEU A CA 1
ATOM 855 C C . LEU A 1 111 ? 6.602 -10.459 0.635 1.00 97.69 111 LEU A C 1
ATOM 857 O O . LEU A 1 111 ? 6.871 -10.401 1.835 1.00 97.69 111 LEU A O 1
ATOM 861 N N . ILE A 1 112 ? 7.305 -9.797 -0.290 1.00 96.81 112 ILE A N 1
ATOM 862 C CA . ILE A 1 112 ? 8.450 -8.943 0.047 1.00 96.81 112 ILE A CA 1
ATOM 863 C C . ILE A 1 112 ? 8.002 -7.791 0.951 1.00 96.81 112 ILE A C 1
ATOM 865 O O . ILE A 1 112 ? 8.566 -7.608 2.029 1.00 96.81 112 ILE A O 1
ATOM 869 N N . SER A 1 113 ? 6.971 -7.046 0.551 1.00 97.12 113 SER A N 1
ATOM 870 C CA . SER A 1 113 ? 6.463 -5.899 1.305 1.00 97.12 113 SER A CA 1
ATOM 871 C C . SER A 1 113 ? 6.053 -6.283 2.716 1.00 97.12 113 SER A C 1
ATOM 873 O O . SER A 1 113 ? 6.502 -5.646 3.662 1.00 97.12 113 SER A O 1
ATOM 875 N N . LEU A 1 114 ? 5.239 -7.329 2.884 1.00 97.00 114 LEU A N 1
ATOM 876 C CA . LEU A 1 114 ? 4.763 -7.725 4.210 1.00 97.00 114 LEU A CA 1
ATOM 877 C C . LEU A 1 114 ? 5.906 -8.225 5.100 1.00 97.00 114 LEU A C 1
ATOM 879 O O . LEU A 1 114 ? 5.947 -7.875 6.275 1.00 97.00 114 LEU A O 1
ATOM 883 N N . ALA A 1 115 ? 6.879 -8.959 4.551 1.00 97.25 115 ALA A N 1
ATOM 884 C CA . ALA A 1 115 ? 8.052 -9.389 5.311 1.00 97.25 115 ALA A CA 1
ATOM 885 C C . ALA A 1 115 ? 8.934 -8.206 5.750 1.00 97.25 115 ALA A C 1
ATOM 887 O O . ALA A 1 115 ? 9.435 -8.190 6.874 1.00 97.25 115 ALA A O 1
ATOM 888 N N . ARG A 1 116 ? 9.125 -7.206 4.880 1.00 95.94 116 ARG A N 1
ATOM 889 C CA . ARG A 1 116 ? 9.942 -6.017 5.176 1.00 95.94 116 ARG A CA 1
ATOM 890 C C . ARG A 1 116 ? 9.229 -5.032 6.105 1.00 95.94 116 ARG A C 1
ATOM 892 O O . ARG A 1 116 ? 9.891 -4.412 6.929 1.00 95.94 116 ARG A O 1
ATOM 899 N N . LEU A 1 117 ? 7.907 -4.904 5.995 1.00 96.06 117 LEU A N 1
ATOM 900 C CA . LEU A 1 117 ? 7.093 -4.021 6.835 1.00 96.06 117 LEU A CA 1
ATOM 901 C C . LEU A 1 117 ? 6.746 -4.644 8.195 1.00 96.06 117 LEU A C 1
ATOM 903 O O . LEU A 1 117 ? 6.518 -3.903 9.146 1.00 96.06 117 LEU A O 1
ATOM 907 N N . SER A 1 118 ? 6.739 -5.978 8.314 1.00 95.31 118 SER A N 1
ATOM 908 C CA . SER A 1 118 ? 6.327 -6.704 9.526 1.00 95.31 118 SER A CA 1
ATOM 909 C C . SER A 1 118 ? 6.955 -6.192 10.832 1.00 95.31 118 SER A C 1
ATOM 911 O O . SER A 1 118 ? 6.190 -5.995 11.773 1.00 95.31 118 SER A O 1
ATOM 913 N N . PRO A 1 119 ? 8.272 -5.908 10.927 1.00 93.94 119 PRO A N 1
ATOM 914 C CA . PRO A 1 119 ? 8.856 -5.384 12.165 1.00 93.94 119 PRO A CA 1
ATOM 915 C C . PRO A 1 119 ? 8.259 -4.038 12.592 1.00 93.94 119 PRO A C 1
ATOM 917 O O . PRO A 1 119 ? 8.073 -3.791 13.780 1.00 93.94 119 PRO A O 1
ATOM 920 N N . PHE A 1 120 ? 7.928 -3.181 11.625 1.00 93.75 120 PHE A N 1
ATOM 921 C CA . PHE A 1 120 ? 7.361 -1.858 11.875 1.00 93.75 120 PHE A CA 1
ATOM 922 C C . PHE A 1 120 ? 5.868 -1.942 12.211 1.00 93.75 120 PHE A C 1
ATOM 924 O O . PHE A 1 120 ? 5.408 -1.275 13.133 1.00 93.75 120 PHE A O 1
ATOM 931 N N . LEU A 1 121 ? 5.126 -2.811 11.518 1.00 93.31 121 LEU A N 1
ATOM 932 C CA . LEU A 1 121 ? 3.711 -3.063 11.804 1.00 93.31 121 LEU A CA 1
ATOM 933 C C . LEU A 1 121 ? 3.530 -3.677 13.204 1.00 93.31 121 LEU A C 1
ATOM 935 O O . LEU A 1 121 ? 2.667 -3.243 13.956 1.00 93.31 121 LEU A O 1
ATOM 939 N N . ALA A 1 122 ? 4.382 -4.634 13.584 1.00 91.19 122 ALA A N 1
ATOM 940 C CA . ALA A 1 122 ? 4.341 -5.261 14.905 1.00 91.19 122 ALA A CA 1
ATOM 941 C C . ALA A 1 122 ? 4.708 -4.281 16.032 1.00 91.19 122 ALA A C 1
ATOM 943 O O . ALA A 1 122 ? 4.129 -4.340 17.112 1.00 91.19 122 ALA A O 1
ATOM 944 N N . SER A 1 123 ? 5.632 -3.343 15.785 1.00 88.06 123 SER A N 1
ATOM 945 C CA . SER A 1 123 ? 5.988 -2.334 16.793 1.00 88.06 123 SER A CA 1
ATOM 946 C C . SER A 1 123 ? 4.837 -1.385 17.144 1.00 88.06 123 SER A C 1
ATOM 948 O O . SER A 1 123 ? 4.802 -0.870 18.258 1.00 88.06 123 SER A O 1
ATOM 950 N N . ASN A 1 124 ? 3.871 -1.199 16.238 1.00 84.62 124 ASN A N 1
ATOM 951 C CA . ASN A 1 124 ? 2.691 -0.370 16.483 1.00 84.62 124 ASN A CA 1
ATOM 952 C C . ASN A 1 124 ? 1.760 -0.992 17.545 1.00 84.62 124 ASN A C 1
ATOM 954 O O . ASN A 1 124 ? 1.181 -0.276 18.359 1.00 84.62 124 ASN A O 1
ATOM 958 N N . GLU A 1 125 ? 1.672 -2.326 17.617 1.00 68.38 125 GLU A N 1
ATOM 959 C CA . GLU A 1 125 ? 0.853 -3.014 18.629 1.00 68.38 125 GLU A CA 1
ATOM 960 C C . GLU A 1 125 ? 1.355 -2.755 20.058 1.00 68.38 125 GLU A C 1
ATOM 962 O O . GLU A 1 125 ? 0.553 -2.613 20.985 1.00 68.38 125 GLU A O 1
ATOM 967 N N . GLU A 1 126 ? 2.671 -2.620 20.251 1.00 61.19 126 GLU A N 1
ATOM 968 C CA . GLU A 1 126 ? 3.242 -2.262 21.555 1.00 61.19 126 GLU A CA 1
ATOM 969 C C . GLU A 1 126 ? 2.897 -0.832 21.992 1.00 61.19 126 GLU A C 1
ATOM 971 O O . GLU A 1 126 ? 2.881 -0.549 23.191 1.00 61.19 126 GLU A O 1
ATOM 976 N N . VAL A 1 127 ? 2.666 0.081 21.046 1.00 60.25 127 VAL A N 1
ATOM 977 C CA . VAL A 1 127 ? 2.330 1.483 21.332 1.00 60.25 127 VAL A CA 1
ATOM 978 C C . VAL A 1 127 ? 0.849 1.599 21.688 1.00 60.25 127 VAL A C 1
ATOM 980 O O . VAL A 1 127 ? 0.519 2.106 22.760 1.00 60.25 127 VAL A O 1
ATOM 983 N N . VAL A 1 128 ? -0.032 1.014 20.869 1.00 60.69 128 VAL A N 1
ATOM 984 C CA . VAL A 1 128 ? -1.490 1.041 21.084 1.00 60.69 128 VAL A CA 1
ATOM 985 C C . VAL A 1 128 ? -1.886 0.339 22.388 1.00 60.69 128 VAL A C 1
ATOM 987 O O . VAL A 1 128 ? -2.756 0.819 23.120 1.00 60.69 128 VAL A O 1
ATOM 990 N N . SER A 1 129 ? -1.230 -0.774 22.731 1.00 60.84 129 SER A N 1
ATOM 991 C CA . SER A 1 129 ? -1.473 -1.483 23.997 1.00 60.84 129 SER A CA 1
ATOM 992 C C . SER A 1 129 ? -1.031 -0.675 25.225 1.00 60.84 129 SER A C 1
ATOM 994 O O . SER A 1 129 ? -1.720 -0.695 26.247 1.00 60.84 129 SER A O 1
ATOM 996 N N . LYS A 1 130 ? 0.062 0.096 25.129 1.00 57.94 130 LYS A N 1
ATOM 997 C CA . LYS A 1 130 ? 0.516 1.006 26.195 1.00 57.94 130 LYS A CA 1
ATOM 998 C C . LYS A 1 130 ? -0.393 2.225 26.351 1.00 57.94 130 LYS A C 1
ATOM 1000 O O . LYS A 1 130 ? -0.683 2.593 27.486 1.00 57.94 130 LYS A O 1
ATOM 1005 N N . GLU A 1 131 ? -0.871 2.824 25.260 1.00 60.03 131 GLU A N 1
ATOM 1006 C CA . GLU A 1 131 ? -1.837 3.931 25.321 1.00 60.03 131 GLU A CA 1
ATOM 1007 C C . GLU A 1 131 ? -3.189 3.478 25.877 1.00 60.03 131 GLU A C 1
ATOM 1009 O O . GLU A 1 131 ? -3.719 4.108 26.790 1.00 60.03 131 GLU A O 1
ATOM 1014 N N . SER A 1 132 ? -3.706 2.337 25.414 1.00 58.62 132 SER A N 1
ATOM 1015 C CA . SER A 1 132 ? -4.954 1.759 25.930 1.00 58.62 132 SER A CA 1
ATOM 1016 C C . SER A 1 132 ? -4.854 1.446 27.430 1.00 58.62 132 SER A C 1
ATOM 1018 O O . SER A 1 132 ? -5.782 1.724 28.192 1.00 58.62 132 SER A O 1
ATOM 1020 N N . ALA A 1 133 ? -3.703 0.937 27.886 1.00 57.66 133 ALA A N 1
ATOM 1021 C CA . ALA A 1 133 ? -3.435 0.724 29.307 1.00 57.66 133 ALA A CA 1
ATOM 1022 C C . ALA A 1 133 ? -3.321 2.047 30.092 1.00 57.66 133 ALA A C 1
ATOM 1024 O O . ALA A 1 133 ? -3.860 2.147 31.195 1.00 57.66 133 ALA A O 1
ATOM 1025 N N . ALA A 1 134 ? -2.673 3.074 29.532 1.00 57.56 134 ALA A N 1
ATOM 1026 C CA . ALA A 1 134 ? -2.523 4.382 30.169 1.00 57.56 134 ALA A CA 1
ATOM 1027 C C . ALA A 1 134 ? -3.861 5.125 30.330 1.00 57.56 134 ALA A C 1
ATOM 1029 O O . ALA A 1 134 ? -4.094 5.713 31.385 1.00 57.56 134 ALA A O 1
ATOM 1030 N N . LEU A 1 135 ? -4.762 5.048 29.341 1.00 52.56 135 LEU A N 1
ATOM 1031 C CA . LEU A 1 135 ? -6.115 5.612 29.447 1.00 52.56 135 LEU A CA 1
ATOM 1032 C C . LEU A 1 135 ? -6.988 4.863 30.466 1.00 52.56 135 LEU A C 1
ATOM 1034 O O . LEU A 1 135 ? -7.827 5.478 31.119 1.00 52.56 135 LEU A O 1
ATOM 1038 N N . SER A 1 136 ? -6.774 3.557 30.653 1.00 54.47 136 SER A N 1
ATOM 1039 C CA . SER A 1 136 ? -7.494 2.775 31.672 1.00 54.47 136 SER A CA 1
ATOM 1040 C C . SER A 1 136 ? -7.028 3.055 33.114 1.00 54.47 136 SER A C 1
ATOM 1042 O O . SER A 1 136 ? -7.713 2.698 34.069 1.00 54.47 136 SER A O 1
ATOM 1044 N N . GLY A 1 137 ? -5.874 3.713 33.287 1.00 49.97 137 GLY A N 1
ATOM 1045 C CA . GLY A 1 137 ? -5.255 3.999 34.586 1.00 49.97 137 GLY A CA 1
ATOM 1046 C C . GLY A 1 137 ? -5.777 5.244 35.315 1.00 49.97 137 GLY A C 1
ATOM 1047 O O . GLY A 1 137 ? -5.309 5.528 36.418 1.00 49.97 137 GLY A O 1
ATOM 1048 N N . THR A 1 138 ? -6.721 5.996 34.739 1.00 49.69 138 THR A N 1
ATOM 1049 C CA . THR A 1 138 ? -7.236 7.253 35.314 1.00 49.69 138 THR A CA 1
ATOM 1050 C C . THR A 1 138 ? -8.745 7.238 35.562 1.00 49.69 138 THR A C 1
ATOM 1052 O O . THR A 1 138 ? -9.424 8.198 35.229 1.00 49.69 138 THR A O 1
ATOM 1055 N N . GLU A 1 139 ? -9.287 6.193 36.187 1.00 49.12 139 GLU A N 1
ATOM 1056 C CA . GLU A 1 139 ? -10.574 6.280 36.903 1.00 49.12 139 GLU A CA 1
ATOM 1057 C C . GLU A 1 139 ? -10.429 5.717 38.324 1.00 49.12 139 GLU A C 1
ATOM 1059 O O . GLU A 1 139 ? -10.997 4.698 38.702 1.00 49.12 139 GLU A O 1
ATOM 1064 N N . GLY A 1 140 ? -9.624 6.403 39.139 1.00 42.03 140 GLY A N 1
ATOM 1065 C CA . GLY A 1 140 ? -9.675 6.276 40.594 1.00 42.03 140 GLY A CA 1
ATOM 1066 C C . GLY A 1 140 ? -10.828 7.115 41.138 1.00 42.03 140 GLY A C 1
ATOM 1067 O O . GLY A 1 140 ? -10.605 8.233 41.599 1.00 42.03 140 GLY A O 1
ATOM 1068 N N . PHE A 1 141 ? -12.059 6.608 41.045 1.00 38.75 141 PHE A N 1
ATOM 1069 C CA . PHE A 1 141 ? -13.206 7.182 41.749 1.00 38.75 141 PHE A CA 1
ATOM 1070 C C . PHE A 1 141 ? -13.015 6.927 43.250 1.00 38.75 141 PHE A C 1
ATOM 1072 O O . PHE A 1 141 ? -13.052 5.788 43.713 1.00 38.75 141 PHE A O 1
ATOM 1079 N N . SER A 1 142 ? -12.725 7.991 43.996 1.00 47.25 142 SER A N 1
ATOM 1080 C CA . SER A 1 142 ? -12.597 7.980 45.450 1.00 47.25 142 SER A CA 1
ATOM 1081 C C . SER A 1 142 ? -13.949 7.666 46.091 1.00 47.25 142 SER A C 1
ATOM 1083 O O . SER A 1 142 ? -14.850 8.505 46.051 1.00 47.25 142 SER A O 1
ATOM 1085 N N . ASP A 1 143 ? -14.079 6.490 46.698 1.00 43.78 143 ASP A N 1
ATOM 1086 C CA . ASP A 1 143 ? -15.150 6.209 47.654 1.00 43.78 143 ASP A CA 1
ATOM 1087 C C . ASP A 1 143 ? -14.701 6.711 49.034 1.00 43.78 143 ASP A C 1
ATOM 1089 O O . ASP A 1 143 ? -14.084 5.993 49.824 1.00 43.78 143 ASP A O 1
ATOM 1093 N N . ASP A 1 144 ? -14.915 8.006 49.269 1.00 46.03 144 ASP A N 1
ATOM 1094 C CA . ASP A 1 144 ? -14.816 8.615 50.594 1.00 46.03 144 ASP A CA 1
ATOM 1095 C C . ASP A 1 144 ? -16.032 8.147 51.403 1.00 46.03 144 ASP A C 1
ATOM 1097 O O . ASP A 1 144 ? -17.124 8.713 51.324 1.00 46.03 144 ASP A O 1
ATOM 1101 N N . SER A 1 145 ? -15.869 7.038 52.124 1.00 55.41 145 SER A N 1
ATOM 1102 C CA . SER A 1 145 ? -16.864 6.587 53.095 1.00 55.41 145 SER A CA 1
ATOM 1103 C C . SER A 1 145 ? -16.892 7.571 54.271 1.00 55.41 145 SER A C 1
ATOM 1105 O O . SER A 1 145 ? -15.840 7.814 54.869 1.00 55.41 145 SER A O 1
ATOM 1107 N N . PRO A 1 146 ? -18.058 8.129 54.650 1.00 43.22 146 PRO A N 1
ATOM 1108 C CA . PRO A 1 146 ? -18.131 9.046 55.774 1.00 43.22 146 PRO A CA 1
ATOM 1109 C C . PRO A 1 146 ? -17.804 8.308 57.076 1.00 43.22 146 PRO A C 1
ATOM 1111 O O . PRO A 1 146 ? -18.317 7.227 57.360 1.00 43.22 146 PRO A O 1
ATOM 1114 N N . SER A 1 147 ? -16.923 8.925 57.856 1.00 52.22 147 SER A N 1
ATOM 1115 C CA . SER A 1 147 ? -16.574 8.549 59.219 1.00 52.22 147 SER A CA 1
ATOM 1116 C C . SER A 1 147 ? -17.788 8.661 60.146 1.00 52.22 147 SER A C 1
ATOM 1118 O O . SER A 1 147 ? -18.295 9.767 60.343 1.00 52.22 147 SER A O 1
ATOM 1120 N N . ASP A 1 148 ? -18.193 7.555 60.768 1.00 49.47 148 ASP A N 1
ATOM 1121 C CA . ASP A 1 148 ? -19.014 7.584 61.981 1.00 49.47 148 ASP A CA 1
ATOM 1122 C C . ASP A 1 148 ? -18.084 7.667 63.204 1.00 49.47 148 ASP A C 1
ATOM 1124 O O . ASP A 1 148 ? -17.308 6.753 63.493 1.00 49.47 148 ASP A O 1
ATOM 1128 N N . GLU A 1 149 ? -18.135 8.804 63.899 1.00 48.34 149 GLU A N 1
ATOM 1129 C CA . GLU A 1 149 ? -17.515 9.018 65.208 1.00 48.34 149 GLU A CA 1
ATOM 1130 C C . GLU A 1 149 ? -18.391 8.480 66.357 1.00 48.34 149 GLU A C 1
ATOM 1132 O O . GLU A 1 149 ? -19.619 8.539 66.292 1.00 48.34 149 GLU A O 1
ATOM 1137 N N . SER A 1 150 ? -17.722 8.208 67.490 1.00 47.53 150 SER A N 1
ATOM 1138 C CA . SER A 1 150 ? -18.216 8.201 68.893 1.00 47.53 150 SER A CA 1
ATOM 1139 C C . SER A 1 150 ? -18.793 6.862 69.392 1.00 47.53 150 SER A C 1
ATOM 1141 O O . SER A 1 150 ? -19.870 6.447 68.987 1.00 47.53 150 SER A O 1
ATOM 1143 N N . SER A 1 151 ? -18.026 6.045 70.128 1.00 54.22 151 SER A N 1
ATOM 1144 C CA . SER A 1 151 ? -17.718 6.103 71.579 1.00 54.22 151 SER A CA 1
ATOM 1145 C C . SER A 1 151 ? -18.785 5.439 72.459 1.00 54.22 151 SER A C 1
ATOM 1147 O O . SER A 1 151 ? -19.906 5.927 72.519 1.00 54.22 151 SER A O 1
ATOM 1149 N N . GLU A 1 152 ? -18.407 4.377 73.176 1.00 51.19 152 GLU A N 1
ATOM 1150 C CA . GLU A 1 152 ? -18.358 4.316 74.653 1.00 51.19 152 GLU A CA 1
ATOM 1151 C C . GLU A 1 152 ? -18.193 2.858 75.123 1.00 51.19 152 GLU A C 1
ATOM 1153 O O . GLU A 1 152 ? -18.921 1.953 74.715 1.00 51.19 152 GLU A O 1
ATOM 1158 N N . GLU A 1 153 ? -17.162 2.654 75.944 1.00 53.31 153 GLU A N 1
ATOM 1159 C CA . GLU A 1 153 ? -16.982 1.507 76.834 1.00 53.31 153 GLU A CA 1
ATOM 1160 C C . GLU A 1 153 ? -18.012 1.604 77.973 1.00 53.31 153 GLU A C 1
ATOM 1162 O O . GLU A 1 153 ? -18.281 2.711 78.429 1.00 53.31 153 GLU A O 1
ATOM 1167 N N . ASP A 1 154 ? -18.574 0.479 78.428 1.00 51.50 154 ASP A N 1
ATOM 1168 C CA . ASP A 1 154 ? -18.577 0.085 79.850 1.00 51.50 154 ASP A CA 1
ATOM 1169 C C . ASP A 1 154 ? -19.350 -1.237 80.087 1.00 51.50 154 ASP A C 1
ATOM 1171 O O . ASP A 1 154 ? -20.412 -1.473 79.505 1.00 51.50 154 ASP A O 1
ATOM 1175 N N . ASP A 1 155 ? -18.760 -2.033 80.993 1.00 47.66 155 ASP A N 1
ATOM 1176 C CA . ASP A 1 155 ? -19.179 -3.265 81.707 1.00 47.66 155 ASP A CA 1
ATOM 1177 C C . ASP A 1 155 ? -19.266 -4.634 80.987 1.00 47.66 155 ASP A C 1
ATOM 1179 O O . ASP A 1 155 ? -20.287 -4.971 80.341 1.00 47.66 155 ASP A O 1
#